Protein AF-A0A1J3DJG4-F1 (afdb_monomer_lite)

pLDDT: mean 87.31, std 10.02, range [57.5, 97.75]

Radius of gyration: 18.72 Å; chains: 1; bounding box: 43×36×46 Å

Foldseek 3Di:
DDDDDPVNDCPPPPPDPVVVVVVVVVVLPCPVPQEAEAAADCVVQVPVLVVSCVVSVHYYHHPHPVVVNDDPDVPDPDDDDCVVVVVVVVD

Organism: Noccaea caerulescens (NCBI:txid107243)

Sequence (91 aa):
LHPLRYKHLPTWGMGPLEPFLELCREVVNKRTASAVIINTACCLESSSLSWLNQELGIPVYPLGPLHMTTASTNSSLLEEDMSCIEWLNKQ

Secondary structure (DSSP, 8-state):
-PPP-GGGS--SSS-SHHHHHHHHHHHT--TT-S-EEES--HHHHHHHHHHHHHHH-S-EEE---HHHHS------SSPPP-HHHHHHTT-

Structure (mmCIF, N/CA/C/O backbone):
data_AF-A0A1J3DJG4-F1
#
_entry.id   AF-A0A1J3DJG4-F1
#
loop_
_atom_site.group_PDB
_atom_site.id
_atom_site.type_symbol
_atom_site.label_atom_id
_atom_site.label_alt_id
_atom_site.label_comp_id
_atom_site.label_asym_id
_atom_site.label_entity_id
_atom_site.label_seq_id
_atom_site.pdbx_PDB_ins_code
_atom_site.Cartn_x
_atom_site.Cartn_y
_atom_site.Cartn_z
_atom_site.occupancy
_atom_site.B_iso_or_equiv
_atom_site.auth_seq_id
_atom_site.auth_comp_id
_atom_site.auth_asym_id
_atom_site.auth_atom_id
_atom_site.pdbx_PDB_model_num
ATOM 1 N N . LEU A 1 1 ? -17.245 -4.195 -4.029 1.00 80.81 1 LEU A N 1
ATOM 2 C CA . LEU A 1 1 ? -15.945 -4.900 -3.926 1.00 80.81 1 LEU A CA 1
ATOM 3 C C . LEU A 1 1 ? -16.115 -6.349 -4.362 1.00 80.81 1 LEU A C 1
ATOM 5 O O . LEU A 1 1 ? -17.196 -6.895 -4.169 1.00 80.81 1 LEU A O 1
ATOM 9 N N . HIS A 1 2 ? -15.092 -6.955 -4.968 1.00 86.88 2 HIS A N 1
ATOM 10 C CA . HIS A 1 2 ? -15.139 -8.364 -5.372 1.00 86.88 2 HIS A CA 1
ATOM 11 C C . HIS A 1 2 ? -14.762 -9.283 -4.199 1.00 86.88 2 HIS A C 1
ATOM 13 O O . HIS A 1 2 ? -13.779 -8.995 -3.517 1.00 86.88 2 HIS A O 1
ATOM 19 N N . PRO A 1 3 ? -15.488 -10.395 -3.968 1.00 89.12 3 PRO A N 1
ATOM 20 C CA . P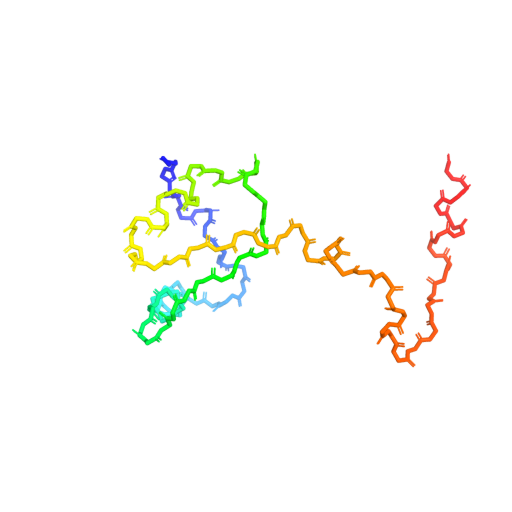RO A 1 3 ? -15.127 -11.348 -2.924 1.00 89.12 3 PRO A CA 1
ATOM 21 C C . PRO A 1 3 ? -13.726 -11.937 -3.138 1.00 89.12 3 PRO A C 1
ATOM 23 O O . PRO A 1 3 ? -13.395 -12.424 -4.225 1.00 89.12 3 PRO A O 1
ATOM 26 N N . LEU A 1 4 ? -12.906 -11.925 -2.087 1.00 86.31 4 LEU A N 1
ATOM 27 C CA . LEU A 1 4 ? -11.602 -12.583 -2.094 1.00 86.31 4 LEU A CA 1
ATOM 28 C C . LEU A 1 4 ? -11.780 -14.102 -1.967 1.00 86.31 4 LEU A C 1
ATOM 30 O O . LEU A 1 4 ? -12.594 -14.589 -1.187 1.00 86.31 4 LEU A O 1
ATOM 34 N N . ARG A 1 5 ? -11.007 -14.861 -2.749 1.00 88.62 5 ARG A N 1
ATOM 35 C CA . ARG A 1 5 ? -10.925 -16.325 -2.668 1.00 88.62 5 ARG A CA 1
ATOM 36 C C . ARG A 1 5 ? -9.624 -16.702 -1.981 1.00 88.62 5 ARG A C 1
ATOM 38 O O . ARG A 1 5 ? -8.661 -15.949 -2.067 1.00 88.62 5 ARG A O 1
ATOM 45 N N . TYR A 1 6 ? -9.561 -17.908 -1.425 1.00 83.31 6 TYR A N 1
ATOM 46 C CA . TYR A 1 6 ? -8.346 -18.424 -0.787 1.00 83.31 6 TYR A CA 1
ATOM 47 C C . TYR A 1 6 ? -7.093 -18.274 -1.669 1.00 83.31 6 TYR A C 1
ATOM 49 O O . TYR A 1 6 ? -6.081 -17.753 -1.224 1.00 83.31 6 TYR A O 1
ATOM 57 N N . LYS A 1 7 ? -7.199 -18.596 -2.966 1.00 85.06 7 LYS A N 1
ATOM 58 C CA . LYS A 1 7 ? -6.098 -18.451 -3.937 1.00 85.06 7 LYS A CA 1
ATOM 59 C C . LYS A 1 7 ? -5.643 -17.010 -4.228 1.00 85.06 7 LYS A C 1
ATOM 61 O O . LYS A 1 7 ? -4.702 -16.831 -4.987 1.00 85.06 7 LYS A O 1
ATOM 66 N N . HIS A 1 8 ? -6.363 -15.999 -3.738 1.00 84.69 8 HIS A N 1
ATOM 67 C CA . HIS A 1 8 ? -5.971 -14.590 -3.855 1.00 84.69 8 HIS A CA 1
ATOM 68 C C . HIS A 1 8 ? -5.203 -14.102 -2.617 1.00 84.69 8 HIS A C 1
ATOM 70 O O . HIS A 1 8 ? -4.672 -12.996 -2.643 1.00 84.69 8 HIS A O 1
ATOM 76 N N . LEU A 1 9 ? -5.180 -14.877 -1.526 1.00 81.75 9 LEU A N 1
ATOM 77 C CA . LEU A 1 9 ? -4.434 -14.511 -0.328 1.00 81.75 9 LEU A CA 1
ATOM 78 C C . LEU A 1 9 ? -2.941 -14.761 -0.564 1.00 81.75 9 LEU A C 1
ATOM 80 O O . LEU A 1 9 ? -2.591 -15.771 -1.181 1.00 81.75 9 LEU A O 1
ATOM 84 N N . PRO A 1 10 ? -2.051 -13.882 -0.074 1.00 71.56 10 PRO A N 1
ATOM 85 C CA . PRO A 1 10 ? -0.617 -14.073 -0.193 1.00 71.56 10 PRO A CA 1
ATOM 86 C C . PRO A 1 10 ? -0.177 -15.151 0.804 1.00 71.56 10 PRO A C 1
ATOM 88 O O . PRO A 1 10 ? 0.424 -14.879 1.835 1.00 71.56 10 PRO A O 1
ATOM 91 N N . THR A 1 11 ? -0.441 -16.415 0.478 1.00 69.38 11 THR A N 1
ATOM 92 C CA . THR A 1 11 ? 0.102 -17.584 1.192 1.00 69.38 11 THR A CA 1
ATOM 93 C C . THR A 1 11 ? 1.588 -17.802 0.870 1.00 69.38 11 THR A C 1
ATOM 95 O O . THR A 1 11 ? 2.156 -18.850 1.173 1.00 69.38 11 THR A O 1
ATOM 98 N N . TRP A 1 12 ? 2.215 -16.840 0.186 1.00 57.50 12 TRP A N 1
ATOM 99 C CA . TRP A 1 12 ? 3.503 -16.945 -0.486 1.00 57.50 12 TRP A CA 1
ATOM 100 C C . TRP A 1 12 ? 4.654 -16.835 0.524 1.00 57.50 12 TRP A C 1
ATOM 102 O O . TRP A 1 12 ? 5.299 -15.803 0.663 1.00 57.50 12 TRP A O 1
ATOM 112 N N . GLY A 1 13 ? 4.871 -17.908 1.285 1.00 61.78 13 GLY A N 1
ATOM 113 C CA . GLY A 1 13 ? 6.031 -18.058 2.170 1.00 61.78 13 GLY A CA 1
ATOM 114 C C . GLY A 1 13 ? 5.881 -17.484 3.583 1.00 61.78 13 GLY A C 1
ATOM 115 O O . GLY A 1 13 ? 6.793 -17.645 4.383 1.00 61.78 13 GLY A O 1
ATOM 116 N N . MET A 1 14 ? 4.734 -16.888 3.927 1.00 64.56 14 MET A N 1
ATOM 117 C CA . MET A 1 14 ? 4.441 -16.370 5.280 1.00 64.56 14 MET A CA 1
ATOM 118 C C . MET A 1 14 ? 4.125 -17.465 6.321 1.00 64.56 14 MET A C 1
ATOM 120 O O . MET A 1 14 ? 3.880 -17.159 7.485 1.00 64.56 14 MET A O 1
ATOM 124 N N . GLY A 1 15 ? 4.144 -18.743 5.929 1.00 70.50 15 GLY A N 1
ATOM 125 C CA . GLY A 1 15 ? 3.788 -19.862 6.802 1.00 70.50 15 GLY A CA 1
ATOM 126 C C . GLY A 1 15 ? 2.284 -20.177 6.784 1.00 70.50 15 GLY A C 1
ATOM 127 O O . GLY A 1 15 ? 1.621 -19.923 5.775 1.00 70.50 15 GLY A O 1
ATOM 128 N N . PRO A 1 16 ? 1.742 -20.795 7.850 1.00 79.94 16 PRO A N 1
ATOM 129 C CA . PRO A 1 16 ? 0.324 -21.146 7.943 1.00 79.94 16 PRO A CA 1
ATOM 130 C C . PRO A 1 16 ? -0.599 -19.924 7.808 1.00 79.94 16 PRO A C 1
ATOM 132 O O . PRO A 1 16 ? -0.203 -18.790 8.076 1.00 79.94 16 PRO A O 1
ATOM 135 N N . LEU A 1 17 ? -1.852 -20.158 7.408 1.00 83.19 17 LEU A N 1
ATOM 136 C CA . LEU A 1 17 ? -2.824 -19.089 7.167 1.00 83.19 17 LEU A CA 1
ATOM 137 C C . LEU A 1 17 ? -3.176 -18.324 8.450 1.00 83.19 17 LEU A C 1
ATOM 139 O O . LEU A 1 17 ? -3.297 -17.103 8.424 1.00 83.19 17 LEU A O 1
ATOM 143 N N . GLU A 1 18 ? -3.350 -19.030 9.563 1.00 85.50 18 GLU A N 1
ATOM 144 C CA . GLU A 1 18 ? -3.792 -18.457 10.834 1.00 85.50 18 GLU A CA 1
ATOM 145 C C . GLU A 1 18 ? -2.873 -17.327 11.341 1.00 85.50 18 GLU A C 1
ATOM 147 O O . GLU A 1 18 ? -3.393 -16.231 11.561 1.00 85.50 18 GLU A O 1
ATOM 152 N N . PRO A 1 19 ? -1.538 -17.505 11.443 1.00 85.06 19 PRO A N 1
ATOM 153 C CA . PRO A 1 19 ? -0.618 -16.419 11.790 1.00 85.06 19 PRO A CA 1
ATOM 154 C C . PRO A 1 19 ? -0.692 -15.216 10.845 1.00 85.06 19 PRO A C 1
ATOM 156 O O . PRO A 1 19 ? -0.615 -14.073 11.289 1.00 85.06 19 PRO A O 1
ATOM 159 N N . PHE A 1 20 ? -0.870 -15.450 9.541 1.00 84.12 20 PHE A N 1
ATOM 160 C CA . PHE A 1 20 ? -1.026 -14.365 8.572 1.00 84.12 20 PHE A CA 1
ATOM 161 C C . PHE A 1 20 ? -2.317 -13.573 8.822 1.00 84.12 20 PHE A C 1
ATOM 163 O O . PHE A 1 20 ? -2.298 -12.344 8.828 1.00 84.12 20 PHE A O 1
ATOM 170 N N . LEU A 1 21 ? -3.434 -14.258 9.081 1.00 87.00 21 LEU A N 1
ATOM 171 C CA . LEU A 1 21 ? -4.703 -13.603 9.407 1.00 87.00 21 LEU A CA 1
ATOM 172 C C . LEU A 1 21 ? -4.635 -12.841 10.736 1.00 87.00 21 LEU A C 1
ATOM 174 O O . LEU A 1 21 ? -5.231 -11.772 10.853 1.00 87.00 21 LEU A O 1
ATOM 178 N N . GLU A 1 22 ? -3.911 -13.365 11.724 1.00 89.06 22 GLU A N 1
ATOM 179 C CA . GLU A 1 22 ? -3.664 -12.684 12.997 1.00 89.06 22 GLU A CA 1
ATOM 180 C C . GLU A 1 22 ? -2.828 -11.413 12.801 1.00 89.06 22 GLU A C 1
ATOM 182 O O . GLU A 1 22 ? -3.214 -10.344 13.276 1.00 89.06 22 GLU A O 1
ATOM 187 N N . LEU A 1 23 ? -1.769 -11.481 11.990 1.00 86.81 23 LEU A N 1
ATOM 188 C CA . LEU A 1 23 ? -0.999 -10.304 11.591 1.00 86.81 23 LEU A CA 1
ATOM 189 C C . LEU A 1 23 ? -1.879 -9.274 10.870 1.00 86.81 23 LEU A C 1
ATOM 191 O O . LEU A 1 23 ? -1.831 -8.091 11.200 1.00 86.81 23 LEU A O 1
ATOM 195 N N . CYS A 1 24 ? -2.714 -9.702 9.918 1.00 86.88 24 CYS A N 1
ATOM 196 C CA . CYS A 1 24 ? -3.635 -8.801 9.229 1.00 86.88 24 CYS A CA 1
ATOM 197 C C . CYS A 1 24 ? -4.579 -8.094 10.205 1.00 86.88 24 CYS A C 1
ATOM 199 O O . CYS A 1 24 ? -4.788 -6.893 10.055 1.00 86.88 24 CYS A O 1
ATOM 201 N N . ARG A 1 25 ? -5.119 -8.803 11.209 1.00 89.56 25 ARG A N 1
ATOM 202 C CA . ARG A 1 25 ? -5.978 -8.206 12.247 1.00 89.56 25 ARG A CA 1
ATOM 203 C C . ARG A 1 25 ? -5.258 -7.114 13.027 1.00 89.56 25 ARG A C 1
ATOM 205 O O . ARG A 1 25 ? -5.844 -6.061 13.256 1.00 89.56 25 ARG A O 1
ATOM 212 N N . GLU A 1 26 ? -4.002 -7.341 13.395 1.00 89.62 26 GLU A N 1
ATOM 213 C CA . GLU A 1 26 ? -3.212 -6.338 14.110 1.00 89.62 26 GLU A CA 1
ATOM 214 C C . GLU A 1 26 ? -2.835 -5.146 13.225 1.00 89.62 26 GLU A C 1
ATOM 216 O O . GLU A 1 26 ? -2.885 -4.009 13.687 1.00 89.62 26 GLU A O 1
ATOM 221 N N . VAL A 1 27 ? -2.535 -5.370 11.942 1.00 85.50 27 VAL A N 1
ATOM 222 C CA . VAL A 1 27 ? -2.216 -4.296 10.984 1.00 85.50 27 VAL A CA 1
ATOM 223 C C . VAL A 1 27 ? -3.420 -3.387 10.724 1.00 85.50 27 VAL A C 1
ATOM 225 O O . VAL A 1 27 ? -3.258 -2.172 10.644 1.00 85.50 27 VAL A O 1
ATOM 228 N N . VAL A 1 28 ? -4.631 -3.945 10.606 1.00 84.94 28 VAL A N 1
ATOM 229 C CA . VAL A 1 28 ? -5.852 -3.141 10.396 1.00 84.94 28 VAL A CA 1
ATOM 230 C C . VAL A 1 28 ? -6.410 -2.547 11.690 1.00 84.94 28 VAL A C 1
ATOM 232 O O . VAL A 1 28 ? -7.356 -1.757 11.652 1.00 84.94 28 VAL A O 1
ATOM 235 N N . ASN A 1 29 ? -5.849 -2.905 12.847 1.00 88.38 29 ASN A N 1
ATOM 236 C CA . ASN A 1 29 ? -6.273 -2.351 14.120 1.00 88.38 29 ASN A CA 1
ATOM 237 C C . ASN A 1 29 ? -5.841 -0.885 14.218 1.00 88.38 29 ASN A C 1
ATOM 239 O O . ASN A 1 29 ? -4.694 -0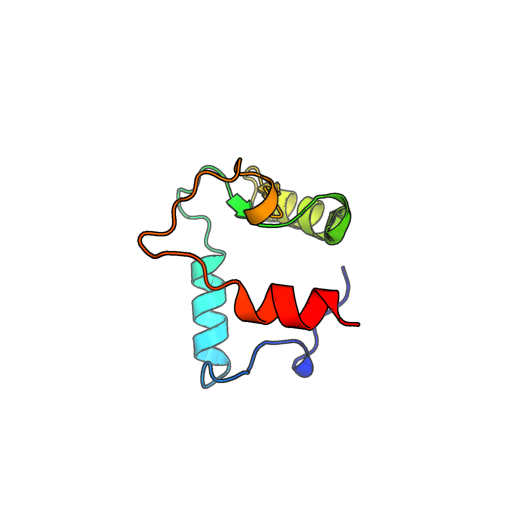.569 14.532 1.00 88.38 29 ASN A O 1
ATOM 243 N N . LYS A 1 30 ? -6.793 0.027 13.998 1.00 84.25 30 LYS A N 1
ATOM 244 C CA . LYS A 1 30 ? -6.525 1.467 14.021 1.00 84.25 30 LYS A CA 1
ATOM 245 C C . LYS A 1 30 ? -5.971 1.973 15.354 1.00 84.25 30 LYS A C 1
ATOM 247 O O . LYS A 1 30 ? -5.301 2.996 15.355 1.00 84.25 30 LYS A O 1
ATOM 252 N N . ARG A 1 31 ? -6.243 1.301 16.483 1.00 85.62 31 ARG A N 1
ATOM 253 C CA . ARG A 1 31 ? -5.869 1.733 17.845 1.00 85.62 31 ARG A CA 1
ATOM 254 C C . ARG A 1 31 ? -6.068 3.249 18.042 1.00 85.62 31 ARG A C 1
ATOM 256 O O . ARG A 1 31 ? -7.202 3.717 18.060 1.00 85.62 31 ARG A O 1
ATOM 263 N N . THR A 1 32 ? -4.978 4.006 18.164 1.00 92.00 32 THR A N 1
ATOM 264 C CA . THR A 1 32 ? -4.943 5.465 18.363 1.00 92.00 32 THR A CA 1
ATOM 265 C C . THR A 1 32 ? -4.501 6.234 17.112 1.00 92.00 32 THR A C 1
ATOM 267 O O . THR A 1 32 ? -4.101 7.391 17.215 1.00 92.00 32 THR A O 1
ATOM 270 N N . ALA A 1 33 ? -4.498 5.598 15.940 1.00 93.12 33 ALA A N 1
ATOM 271 C CA . ALA A 1 33 ? -4.091 6.223 14.691 1.00 93.12 33 ALA A CA 1
ATOM 272 C C . ALA A 1 33 ? -5.074 7.327 14.286 1.00 93.12 33 ALA A C 1
ATOM 274 O O . ALA A 1 33 ? -6.288 7.124 14.257 1.00 93.12 33 ALA A O 1
ATOM 275 N N . SER A 1 34 ? -4.529 8.487 13.926 1.00 94.75 34 SER A N 1
ATOM 276 C CA . SER A 1 34 ? -5.318 9.629 13.453 1.00 94.75 34 SER A CA 1
ATOM 277 C C . SER A 1 34 ? -5.674 9.538 11.968 1.00 94.75 34 SER A C 1
ATOM 279 O O . SER A 1 34 ? -6.594 10.221 11.529 1.00 94.75 34 SER A O 1
ATOM 281 N N . ALA A 1 35 ? -4.936 8.743 11.188 1.00 95.06 35 ALA A N 1
ATOM 282 C CA . ALA A 1 35 ? -5.135 8.546 9.754 1.00 95.06 35 ALA A CA 1
ATOM 283 C C . ALA A 1 35 ? -4.370 7.308 9.256 1.00 95.06 35 ALA A C 1
ATOM 285 O O . ALA A 1 35 ? -3.478 6.807 9.945 1.00 95.06 35 ALA A O 1
ATOM 286 N N . VAL A 1 36 ? -4.678 6.865 8.034 1.00 94.62 36 VAL A N 1
ATOM 287 C CA . VAL A 1 36 ? -3.925 5.833 7.305 1.00 94.62 36 VAL A CA 1
ATOM 288 C C . VAL A 1 36 ? -3.358 6.423 6.020 1.00 94.62 36 VAL A C 1
ATOM 290 O O . VAL A 1 36 ? -4.072 7.084 5.271 1.00 94.62 36 VAL A O 1
ATOM 293 N N . ILE A 1 37 ? -2.080 6.162 5.752 1.00 94.94 37 ILE A N 1
ATOM 294 C CA . ILE A 1 37 ? -1.419 6.507 4.489 1.00 94.94 37 ILE A CA 1
ATOM 295 C C . ILE A 1 37 ? -1.214 5.214 3.704 1.00 94.94 37 ILE A C 1
ATOM 297 O O . ILE A 1 37 ? -0.664 4.251 4.234 1.00 94.94 37 ILE A O 1
ATOM 301 N N . ILE A 1 38 ? -1.650 5.195 2.446 1.00 95.19 38 ILE A N 1
ATOM 302 C CA . ILE A 1 38 ? -1.526 4.035 1.560 1.00 95.19 38 ILE A CA 1
ATOM 303 C C . ILE A 1 38 ? -0.786 4.472 0.302 1.00 95.19 38 ILE A C 1
ATOM 305 O O . ILE A 1 38 ? -1.167 5.454 -0.331 1.00 95.19 38 ILE A O 1
ATOM 309 N N . ASN A 1 39 ? 0.256 3.732 -0.076 1.00 95.62 39 ASN A N 1
ATOM 310 C CA . ASN A 1 39 ? 0.986 3.939 -1.327 1.00 95.62 39 ASN A CA 1
ATOM 311 C C . ASN A 1 39 ? 0.153 3.436 -2.520 1.00 95.62 39 ASN A C 1
ATOM 313 O O . ASN A 1 39 ? 0.411 2.373 -3.077 1.00 95.62 39 ASN A O 1
ATOM 317 N N . THR A 1 40 ? -0.886 4.190 -2.860 1.00 95.44 40 THR A N 1
ATOM 318 C CA . THR A 1 40 ? -1.798 3.943 -3.980 1.00 95.44 40 THR A CA 1
ATOM 319 C C . THR A 1 40 ? -2.299 5.275 -4.535 1.00 95.44 40 THR A C 1
ATOM 321 O O . THR A 1 40 ? -2.035 6.333 -3.963 1.00 95.44 40 THR A O 1
ATOM 324 N N . ALA A 1 41 ? -3.038 5.233 -5.640 1.00 94.06 41 ALA A N 1
ATOM 325 C CA . ALA A 1 41 ? -3.670 6.397 -6.249 1.00 94.06 41 ALA A CA 1
ATOM 326 C C . ALA A 1 41 ? -5.188 6.201 -6.332 1.00 94.06 41 ALA A C 1
ATOM 328 O O . ALA A 1 41 ? -5.671 5.106 -6.629 1.00 94.06 41 ALA A O 1
ATOM 329 N N . CYS A 1 42 ? -5.957 7.279 -6.141 1.00 94.56 42 CYS A N 1
ATOM 330 C CA . CYS A 1 42 ? -7.425 7.240 -6.200 1.00 94.56 42 CYS A CA 1
ATOM 331 C C . CYS A 1 42 ? -7.963 6.588 -7.479 1.00 94.56 42 CYS A C 1
ATOM 333 O O . CYS A 1 42 ? -8.964 5.880 -7.434 1.00 94.56 42 CYS A O 1
ATOM 335 N N . CYS A 1 43 ? -7.313 6.821 -8.621 1.00 94.50 43 CYS A N 1
ATOM 336 C CA . CYS A 1 43 ? -7.742 6.281 -9.909 1.00 94.50 43 CYS A CA 1
ATOM 337 C C . CYS A 1 43 ? -7.590 4.755 -10.025 1.00 94.50 43 CYS A C 1
ATOM 339 O O . CYS A 1 43 ? -8.281 4.157 -10.844 1.00 94.50 43 CYS A O 1
ATOM 341 N N . LEU A 1 44 ? -6.734 4.128 -9.211 1.00 95.50 44 LEU A N 1
ATOM 342 C CA . LEU A 1 44 ? -6.519 2.679 -9.218 1.00 95.50 44 LEU A CA 1
ATOM 343 C C . LEU A 1 44 ? -7.531 1.947 -8.329 1.00 95.50 44 LEU A C 1
ATOM 345 O O . LEU A 1 44 ? -7.991 0.865 -8.681 1.00 95.50 44 LEU A O 1
ATOM 349 N N . GLU A 1 45 ? -7.890 2.536 -7.183 1.00 95.81 45 GLU A N 1
ATO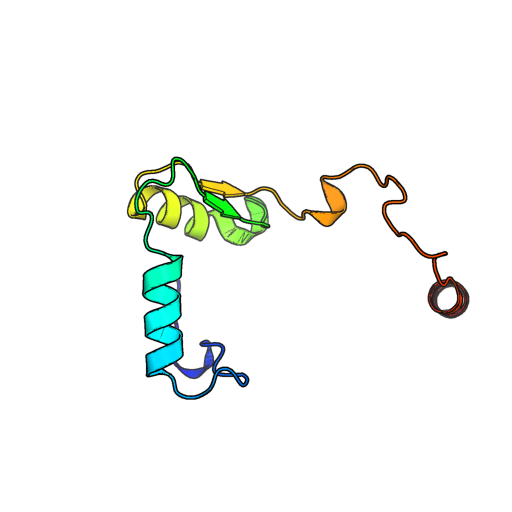M 350 C CA . GLU A 1 45 ? -8.597 1.824 -6.107 1.00 95.81 45 GLU A CA 1
ATOM 351 C C . GLU A 1 45 ? -9.753 2.625 -5.476 1.00 95.81 45 GLU A C 1
ATOM 353 O O . GLU A 1 45 ? -10.105 2.410 -4.317 1.00 95.81 45 GLU A O 1
ATOM 358 N N . SER A 1 46 ? -10.378 3.540 -6.225 1.00 95.12 46 SER A N 1
ATOM 359 C CA . SER A 1 46 ? -11.415 4.473 -5.733 1.00 95.12 46 SER A CA 1
ATOM 360 C C . SER A 1 46 ? -12.498 3.826 -4.860 1.00 95.12 46 SER A C 1
ATOM 362 O O . SER A 1 46 ? -12.804 4.316 -3.773 1.00 95.12 46 SER A O 1
ATOM 364 N N . SER A 1 47 ? -13.057 2.697 -5.306 1.00 95.88 47 SER A N 1
ATOM 365 C CA . SER A 1 47 ? -14.102 1.972 -4.571 1.00 95.88 47 SER A CA 1
ATOM 366 C C . SER A 1 47 ? -13.585 1.374 -3.260 1.00 95.88 47 SER A C 1
ATOM 368 O O . SER A 1 47 ? -14.276 1.430 -2.245 1.00 95.88 47 SER A O 1
ATOM 370 N N . SER A 1 48 ? -12.371 0.818 -3.267 1.00 95.44 48 SER A N 1
ATOM 371 C CA . SER A 1 48 ? -11.732 0.237 -2.081 1.00 95.44 48 SER A CA 1
ATOM 372 C C . SER A 1 48 ? -11.360 1.311 -1.067 1.00 95.44 48 SER A C 1
ATOM 374 O O . SER A 1 48 ? -11.597 1.127 0.121 1.00 95.44 48 SER A O 1
ATOM 376 N N . LEU A 1 49 ? -10.845 2.451 -1.532 1.00 96.19 49 LEU A N 1
ATOM 377 C CA . LEU A 1 49 ? -10.497 3.596 -0.690 1.00 96.19 49 LEU A CA 1
ATOM 378 C C . LEU A 1 49 ? -11.732 4.197 -0.014 1.00 96.19 49 LEU A C 1
ATOM 380 O O . LEU A 1 49 ? -11.709 4.452 1.188 1.00 96.19 49 LEU A O 1
ATOM 384 N N . SER A 1 50 ? -12.828 4.370 -0.762 1.00 95.38 50 SER A N 1
ATOM 385 C CA . SER A 1 50 ? -14.090 4.861 -0.200 1.00 95.38 50 SER A CA 1
ATOM 386 C C . SER A 1 50 ? -14.643 3.913 0.861 1.00 95.38 50 SER A C 1
ATOM 388 O O . SER A 1 50 ? -15.090 4.369 1.911 1.00 95.38 50 SER A O 1
ATOM 390 N N . TRP A 1 51 ? -14.611 2.605 0.591 1.00 95.38 51 TRP A N 1
ATOM 391 C CA . TRP A 1 51 ? -15.045 1.595 1.552 1.00 95.38 51 TRP A CA 1
ATOM 392 C C . TRP A 1 51 ? -14.159 1.609 2.804 1.00 95.38 51 TRP A C 1
ATOM 394 O O . TRP A 1 51 ? -14.665 1.699 3.916 1.00 95.38 51 TRP A O 1
ATOM 404 N N . LEU A 1 52 ? -12.836 1.627 2.640 1.00 93.38 52 LEU A N 1
ATOM 405 C CA . LEU A 1 52 ? -11.896 1.607 3.759 1.00 93.38 52 LEU A CA 1
ATOM 406 C C . LEU A 1 52 ? -12.018 2.846 4.658 1.00 93.38 52 LEU A C 1
ATOM 408 O O . LEU A 1 52 ? -11.968 2.728 5.880 1.00 93.38 52 LEU A O 1
ATOM 412 N N . ASN A 1 53 ? -12.218 4.028 4.070 1.00 93.25 53 ASN A N 1
ATOM 413 C CA . ASN A 1 53 ? -12.437 5.261 4.827 1.00 93.25 53 ASN A CA 1
ATOM 414 C C . ASN A 1 53 ? -13.716 5.185 5.683 1.00 93.25 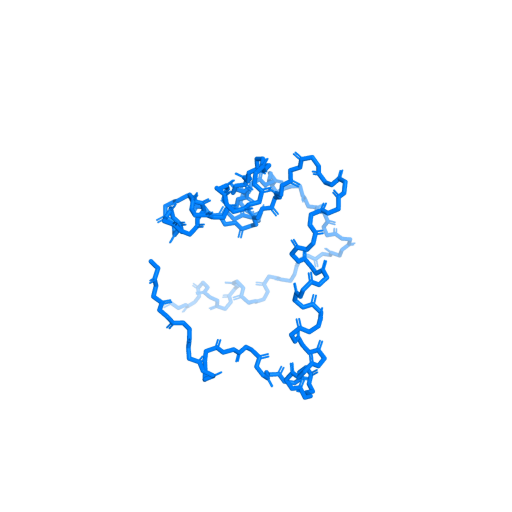53 ASN A C 1
ATOM 416 O O . ASN A 1 53 ? -13.732 5.675 6.812 1.00 93.25 53 ASN A O 1
ATOM 420 N N . GLN A 1 54 ? -14.769 4.535 5.172 1.00 94.12 54 GLN A N 1
ATOM 421 C CA . GLN A 1 54 ? -15.999 4.282 5.924 1.00 94.12 54 GLN A CA 1
ATOM 422 C C . GLN A 1 54 ? -15.777 3.281 7.068 1.00 94.12 54 GLN A C 1
ATOM 424 O O . GLN A 1 54 ? -16.197 3.549 8.190 1.00 94.12 54 GLN A O 1
ATOM 429 N N . GLU A 1 55 ? -15.099 2.162 6.805 1.00 92.56 55 GLU A N 1
ATOM 430 C CA . GLU A 1 55 ? -14.879 1.102 7.800 1.00 92.56 55 GLU A CA 1
ATOM 431 C C . GLU A 1 55 ? -13.961 1.537 8.949 1.00 92.56 55 GLU A C 1
ATOM 433 O O . GLU A 1 55 ? -14.212 1.221 10.112 1.00 92.56 55 GLU A O 1
ATOM 438 N N . LEU A 1 56 ? -12.890 2.280 8.654 1.00 91.56 56 LEU A N 1
ATOM 439 C CA . LEU A 1 56 ? -11.937 2.707 9.682 1.00 91.56 56 LEU A CA 1
ATOM 440 C C . LEU A 1 56 ? -12.457 3.893 10.513 1.00 91.56 56 LEU A C 1
ATOM 442 O O . LEU A 1 56 ? -12.087 4.057 11.686 1.00 91.56 56 LEU A O 1
ATOM 446 N N . GLY A 1 57 ? -13.308 4.736 9.916 1.00 92.50 57 GLY A N 1
ATOM 447 C CA . GLY A 1 57 ? -13.818 5.960 10.537 1.00 92.50 57 GLY A CA 1
ATOM 448 C C . GLY A 1 57 ? -12.732 7.006 10.826 1.00 92.50 57 GLY A C 1
ATOM 449 O O . GLY A 1 57 ? -12.923 7.864 11.684 1.00 92.50 57 GLY A O 1
ATOM 450 N N . ILE A 1 58 ? -11.584 6.907 10.153 1.00 93.88 58 ILE A N 1
ATOM 451 C CA . ILE A 1 58 ? -10.482 7.875 10.172 1.00 93.88 58 ILE A CA 1
ATOM 452 C C . ILE A 1 58 ? -10.060 8.165 8.725 1.00 93.88 58 ILE A C 1
ATOM 454 O O . ILE A 1 58 ? -10.263 7.304 7.866 1.00 93.88 58 ILE A O 1
ATOM 458 N N . PRO A 1 59 ? -9.466 9.337 8.439 1.00 95.94 59 PRO A N 1
ATOM 459 C CA . PRO A 1 59 ? -9.031 9.682 7.092 1.00 95.94 59 PRO A CA 1
ATOM 460 C C . PRO A 1 59 ? -8.068 8.654 6.484 1.00 95.94 59 PRO A C 1
ATOM 462 O O . PRO A 1 59 ? -7.084 8.256 7.115 1.00 95.94 59 PRO A O 1
ATOM 465 N N . VAL A 1 60 ? -8.327 8.279 5.230 1.00 96.38 60 VAL A N 1
ATOM 466 C CA . VAL A 1 60 ? -7.442 7.452 4.399 1.00 96.38 60 VAL A CA 1
ATOM 467 C C . VAL A 1 60 ? -6.842 8.309 3.286 1.00 96.38 60 VAL A C 1
ATOM 469 O O . VAL A 1 60 ? -7.564 8.835 2.440 1.00 96.38 60 VAL A O 1
ATOM 472 N N . TYR A 1 61 ? -5.516 8.426 3.270 1.00 95.88 61 TYR A N 1
ATOM 473 C CA . TYR A 1 61 ? -4.761 9.212 2.297 1.00 95.88 61 TYR A CA 1
ATOM 474 C C . TYR A 1 61 ? -4.036 8.297 1.298 1.00 95.88 61 TYR A C 1
ATOM 476 O O . TYR A 1 61 ? -3.047 7.653 1.662 1.00 95.88 61 TYR A O 1
ATOM 484 N N . PRO A 1 62 ? -4.492 8.234 0.035 1.00 95.94 62 PRO A N 1
ATOM 485 C CA . PRO A 1 62 ? -3.759 7.572 -1.037 1.00 95.94 62 PRO A CA 1
ATOM 486 C C . PRO A 1 62 ? -2.605 8.478 -1.493 1.00 95.94 62 PRO A C 1
ATOM 488 O O . PRO A 1 62 ? -2.800 9.417 -2.263 1.00 95.94 62 PRO A O 1
ATOM 491 N N . LEU A 1 63 ? -1.407 8.221 -0.967 1.00 94.56 63 LEU A N 1
ATOM 492 C CA . LEU A 1 63 ? -0.187 8.971 -1.259 1.00 94.56 63 LEU A CA 1
ATOM 493 C C . LEU A 1 63 ? 0.739 8.106 -2.115 1.00 94.56 63 LEU A C 1
ATOM 495 O O . LEU A 1 63 ? 1.707 7.528 -1.622 1.00 94.56 63 LEU A O 1
ATOM 499 N N . GLY A 1 64 ? 0.413 7.969 -3.396 1.00 92.50 64 GLY A N 1
ATOM 500 C CA . GLY A 1 64 ? 1.170 7.111 -4.292 1.00 92.50 64 GLY A CA 1
ATOM 501 C C . GLY A 1 64 ? 1.099 7.500 -5.772 1.00 92.50 64 GLY A C 1
ATOM 502 O O . GLY A 1 64 ? 0.235 8.282 -6.172 1.00 92.50 64 GLY A O 1
ATOM 503 N N . PRO A 1 65 ? 2.000 6.925 -6.588 1.00 92.44 65 PRO A N 1
ATOM 504 C CA . PRO A 1 65 ? 3.067 6.024 -6.153 1.00 92.44 65 PRO A CA 1
ATOM 505 C C . PRO A 1 65 ? 4.234 6.798 -5.512 1.00 92.44 65 PRO A C 1
ATOM 507 O O . PRO A 1 65 ? 4.720 7.776 -6.076 1.00 92.44 65 PRO A O 1
ATOM 510 N N . LEU A 1 66 ? 4.695 6.358 -4.334 1.00 90.00 66 LEU A N 1
ATOM 511 C CA . LEU A 1 66 ? 5.646 7.115 -3.504 1.00 90.00 66 LEU A CA 1
ATOM 512 C C . LEU A 1 66 ? 6.919 7.524 -4.261 1.00 90.00 66 LEU A C 1
ATOM 514 O O . LEU A 1 66 ? 7.373 8.656 -4.111 1.00 90.00 66 LEU A O 1
ATOM 518 N N . HIS A 1 67 ? 7.427 6.649 -5.135 1.00 85.25 67 HIS A N 1
ATOM 519 C CA . HIS A 1 67 ? 8.622 6.906 -5.946 1.00 85.25 67 HIS A CA 1
ATOM 520 C C . HIS A 1 67 ? 8.468 8.076 -6.939 1.00 85.25 67 HIS A C 1
ATOM 522 O O . HIS A 1 67 ? 9.471 8.604 -7.399 1.00 85.25 67 HIS A O 1
ATOM 528 N N . MET A 1 68 ? 7.239 8.494 -7.266 1.00 85.56 68 MET A N 1
ATOM 529 C CA . MET A 1 68 ? 6.963 9.681 -8.089 1.00 85.56 68 MET A CA 1
ATOM 530 C C . MET A 1 68 ? 6.649 10.927 -7.251 1.00 85.56 68 MET A C 1
ATOM 532 O O . MET A 1 68 ? 6.714 12.041 -7.761 1.00 85.56 68 MET A O 1
ATOM 536 N N . THR A 1 69 ? 6.259 10.756 -5.984 1.00 78.69 69 THR A N 1
ATOM 537 C CA . THR A 1 69 ? 5.832 11.871 -5.115 1.00 78.69 69 THR A CA 1
ATOM 538 C C . THR A 1 69 ? 6.994 12.634 -4.486 1.00 78.69 69 THR A C 1
ATO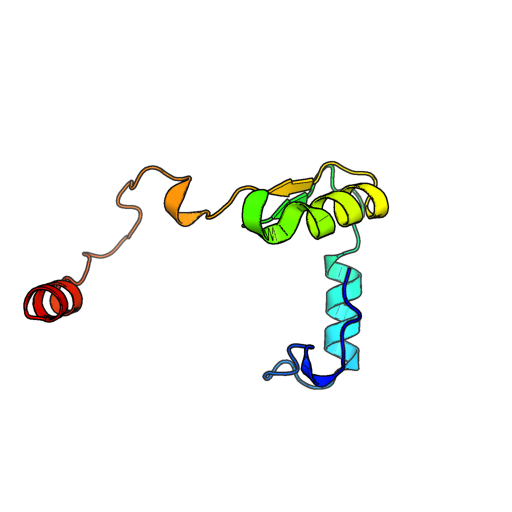M 540 O O . THR A 1 69 ? 6.824 13.774 -4.057 1.00 78.69 69 THR A O 1
ATOM 543 N N . THR A 1 70 ? 8.180 12.030 -4.438 1.00 70.50 70 THR A N 1
ATOM 544 C CA . THR A 1 70 ? 9.409 12.677 -3.980 1.00 70.50 70 THR A CA 1
ATOM 545 C C . THR A 1 70 ? 10.177 13.201 -5.184 1.00 70.50 70 THR A C 1
ATOM 547 O O . THR A 1 70 ? 10.437 12.442 -6.116 1.00 70.50 70 THR A O 1
ATOM 550 N N . ALA A 1 71 ? 10.583 14.475 -5.164 1.00 65.19 71 ALA A N 1
ATOM 551 C CA . ALA A 1 71 ? 11.606 14.945 -6.095 1.00 65.19 71 ALA A CA 1
ATOM 552 C C . ALA A 1 71 ? 12.829 14.026 -5.964 1.00 65.19 71 ALA A C 1
ATOM 554 O O . ALA A 1 71 ? 13.179 13.660 -4.841 1.00 65.19 71 ALA A O 1
ATOM 555 N N . SER A 1 72 ? 13.444 13.633 -7.081 1.00 64.00 72 SER A N 1
ATOM 556 C CA . SER A 1 72 ? 14.642 12.792 -7.091 1.00 64.00 72 SER A CA 1
ATOM 557 C C . SER A 1 72 ? 15.821 13.560 -6.490 1.00 64.00 72 SER A C 1
ATOM 559 O O . SER A 1 72 ? 16.680 14.095 -7.187 1.00 64.00 72 SER A O 1
ATOM 561 N N . THR A 1 73 ? 15.853 13.682 -5.173 1.00 60.28 73 THR A N 1
ATOM 562 C CA . THR A 1 73 ? 17.101 13.883 -4.464 1.00 60.28 73 THR A CA 1
ATOM 563 C C . THR A 1 73 ? 17.818 12.546 -4.509 1.00 60.28 73 THR A C 1
ATOM 565 O O . THR A 1 73 ? 17.242 11.529 -4.116 1.00 60.28 73 THR A O 1
ATOM 568 N N . ASN A 1 74 ? 19.053 12.537 -5.021 1.00 64.62 74 ASN A N 1
ATOM 569 C CA . ASN A 1 74 ? 19.949 11.383 -4.958 1.00 64.62 74 ASN A CA 1
ATOM 570 C C . ASN A 1 74 ? 20.144 11.023 -3.479 1.00 64.62 74 ASN A C 1
ATOM 572 O O . ASN A 1 74 ? 21.016 11.552 -2.797 1.00 64.62 74 ASN A O 1
ATOM 576 N N . SER A 1 75 ? 19.237 10.197 -2.963 1.00 67.19 75 SER A N 1
ATOM 577 C CA . SER A 1 75 ? 19.189 9.745 -1.572 1.00 67.19 75 SER A CA 1
ATOM 578 C C . SER A 1 75 ? 19.964 8.447 -1.386 1.00 67.19 75 SER A C 1
ATOM 580 O O . SER A 1 75 ? 20.171 8.007 -0.255 1.00 67.19 75 SER A O 1
ATOM 582 N N . SER A 1 76 ? 20.411 7.848 -2.495 1.00 73.12 76 SER A N 1
ATOM 583 C CA . SER A 1 76 ? 21.316 6.713 -2.483 1.00 73.12 76 SER A CA 1
ATOM 584 C C . SER A 1 76 ? 22.661 7.120 -1.888 1.00 73.12 76 SER A C 1
ATOM 586 O O . SER A 1 76 ? 23.263 8.121 -2.271 1.00 73.12 76 SER A O 1
ATOM 588 N N . LEU A 1 77 ? 23.138 6.300 -0.956 1.00 79.00 77 LEU A N 1
ATOM 589 C CA . LEU A 1 77 ? 24.476 6.400 -0.374 1.00 79.00 77 LEU A CA 1
ATOM 590 C C . LEU A 1 77 ? 25.562 5.916 -1.358 1.00 79.00 77 LEU A C 1
ATOM 592 O O . LEU A 1 77 ? 26.739 6.209 -1.167 1.00 79.00 77 LEU A O 1
ATOM 596 N N . LEU A 1 78 ? 25.166 5.157 -2.385 1.00 83.75 78 LEU A N 1
ATOM 597 C CA . LEU A 1 78 ? 26.035 4.553 -3.394 1.00 83.75 78 LEU A CA 1
ATOM 598 C C . LEU A 1 78 ? 25.780 5.164 -4.774 1.00 83.75 78 LEU A C 1
ATOM 600 O O . LEU A 1 78 ? 24.682 5.647 -5.057 1.00 83.75 78 LEU A O 1
ATOM 604 N N . GLU A 1 79 ? 26.792 5.101 -5.633 1.00 86.06 79 GLU A N 1
ATOM 605 C CA . GLU A 1 79 ? 26.668 5.477 -7.041 1.00 86.06 79 GLU A CA 1
ATOM 606 C C . GLU A 1 79 ? 25.701 4.530 -7.769 1.00 86.06 79 GLU A C 1
ATOM 608 O O . GLU A 1 79 ? 25.678 3.324 -7.512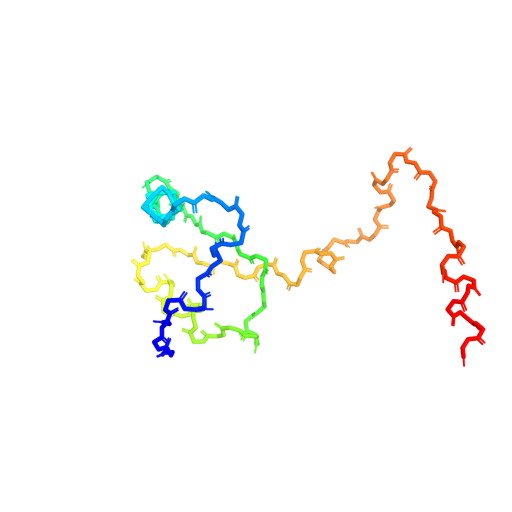 1.00 86.06 79 GLU A O 1
ATOM 613 N N . GLU A 1 80 ? 24.859 5.091 -8.635 1.00 87.81 80 GLU A N 1
ATOM 614 C CA . GLU A 1 80 ? 23.850 4.334 -9.374 1.00 87.81 80 GLU A CA 1
ATOM 615 C C . GLU A 1 80 ? 24.500 3.529 -10.510 1.00 87.81 80 GLU A C 1
ATOM 617 O O . GLU A 1 80 ? 25.306 4.054 -11.279 1.00 87.81 80 GLU A O 1
ATOM 622 N N . ASP A 1 81 ? 24.138 2.250 -10.638 1.00 90.50 81 ASP A N 1
ATOM 623 C CA . ASP A 1 81 ? 24.585 1.401 -11.747 1.00 90.50 81 ASP A CA 1
ATOM 624 C C . ASP A 1 81 ? 23.730 1.653 -12.998 1.00 90.50 81 ASP A C 1
ATOM 626 O O . ASP A 1 81 ? 22.521 1.412 -13.013 1.00 90.50 81 ASP A O 1
ATOM 630 N N . MET A 1 82 ? 24.380 2.105 -14.070 1.00 94.25 82 MET A N 1
ATOM 631 C CA . MET A 1 82 ? 23.739 2.455 -15.338 1.00 94.25 82 MET A CA 1
ATOM 632 C C . MET A 1 82 ? 23.831 1.356 -16.404 1.00 94.25 82 MET A C 1
ATOM 634 O O . MET A 1 82 ? 23.269 1.517 -17.489 1.00 94.25 82 MET A O 1
ATOM 638 N N . SER A 1 83 ? 24.475 0.221 -16.115 1.00 96.00 83 SER A N 1
ATOM 639 C CA . SER A 1 83 ? 24.696 -0.859 -17.090 1.00 96.00 83 SER A CA 1
ATOM 640 C C . SER A 1 83 ? 23.390 -1.398 -17.698 1.00 96.00 83 SER A C 1
ATOM 642 O O . SER A 1 83 ? 23.292 -1.619 -18.908 1.00 96.00 83 SER A O 1
ATOM 644 N N . CYS A 1 84 ? 22.341 -1.535 -16.882 1.00 95.38 84 CYS A N 1
ATOM 645 C CA . CYS A 1 84 ? 21.009 -1.942 -17.332 1.00 95.38 84 CYS A CA 1
ATOM 646 C C . CYS A 1 84 ? 20.356 -0.907 -18.261 1.00 95.38 84 CYS A C 1
ATOM 648 O O . CYS A 1 84 ? 19.674 -1.281 -19.216 1.00 95.38 84 CYS A O 1
ATOM 650 N N . ILE A 1 85 ? 20.575 0.387 -18.010 1.00 95.56 85 ILE A N 1
ATOM 651 C CA . ILE A 1 85 ? 20.046 1.473 -18.846 1.00 95.56 85 ILE A CA 1
ATOM 652 C C . ILE A 1 85 ? 20.771 1.498 -20.194 1.00 95.56 85 ILE A C 1
ATOM 654 O O . ILE A 1 85 ? 20.135 1.619 -21.239 1.00 95.56 85 ILE A O 1
ATOM 658 N N . GLU A 1 86 ? 22.089 1.301 -20.198 1.00 97.50 86 GLU A N 1
ATOM 659 C CA . GLU A 1 86 ? 22.873 1.171 -21.430 1.00 97.50 86 GLU A CA 1
ATOM 660 C C . GLU A 1 86 ? 22.435 -0.022 -22.288 1.00 97.50 86 GLU A C 1
ATOM 662 O O . GLU A 1 86 ? 22.424 0.073 -23.517 1.00 97.50 86 GLU A O 1
ATOM 667 N N . TRP A 1 87 ? 22.076 -1.150 -21.666 1.00 97.31 87 TRP A N 1
ATOM 668 C CA . TRP A 1 87 ? 21.500 -2.297 -22.371 1.00 97.31 87 TRP A CA 1
ATOM 669 C C . TRP A 1 87 ? 20.100 -1.992 -22.924 1.00 97.31 87 TRP A C 1
ATOM 671 O O . TRP A 1 87 ? 19.813 -2.331 -24.076 1.00 97.31 87 TRP A O 1
ATOM 681 N N . LEU A 1 88 ? 19.247 -1.326 -22.136 1.00 97.75 88 LEU A N 1
ATOM 682 C CA . LEU A 1 88 ? 17.884 -0.962 -22.534 1.00 97.75 88 LEU A CA 1
ATOM 683 C C . LEU A 1 88 ? 17.876 -0.004 -23.732 1.00 97.75 88 LEU A C 1
ATOM 685 O O . LEU A 1 88 ? 17.069 -0.167 -24.639 1.00 97.75 88 LEU A O 1
ATOM 689 N N . ASN A 1 89 ? 18.821 0.937 -23.782 1.00 97.62 89 ASN A N 1
ATOM 690 C CA . ASN A 1 89 ? 18.968 1.893 -24.884 1.00 97.62 89 ASN A CA 1
ATOM 691 C C . ASN A 1 89 ? 19.356 1.252 -26.231 1.00 97.62 89 ASN A C 1
ATOM 693 O O . ASN A 1 89 ? 19.384 1.945 -27.246 1.00 97.62 89 ASN A O 1
ATOM 697 N N . LYS A 1 90 ? 19.701 -0.042 -26.251 1.00 97.50 90 LYS A N 1
ATOM 698 C CA . LYS A 1 90 ? 20.050 -0.794 -27.468 1.00 97.50 90 LYS A CA 1
ATOM 699 C C . LYS A 1 90 ? 18.886 -1.621 -28.030 1.00 97.50 90 LYS A C 1
ATOM 701 O O . LYS A 1 90 ? 19.099 -2.310 -29.026 1.00 97.50 90 LYS A O 1
ATOM 706 N N . GLN A 1 91 ? 17.723 -1.613 -27.375 1.00 93.88 91 GLN A N 1
ATOM 707 C CA . GLN A 1 91 ? 16.503 -2.270 -27.862 1.00 93.88 91 GLN A CA 1
ATOM 708 C C . GLN A 1 91 ? 15.784 -1.386 -28.884 1.00 93.88 91 GLN A C 1
ATOM 710 O O . GLN A 1 91 ? 15.204 -1.961 -29.831 1.00 93.88 91 GLN A O 1
#